Protein AF-A0A7D7ZMY5-F1 (afdb_monomer_lite)

Sequence (150 aa):
MNLKSYLHDRAPHFDESEIAPIHLADLNGRHYYSFAEDVTPPSGGKAVGEDELGDVLSNSQLIRQIKEEAGRRITNIAPVWKQQNALADLYLLGGRSDLTDDEQETLTKAQALLTEISRLRSRSDAIEASFLEGVAVDYITDIAWEDEDA

Structure (mmCIF, N/CA/C/O backbone):
data_AF-A0A7D7ZMY5-F1
#
_entry.id   AF-A0A7D7ZMY5-F1
#
loop_
_atom_site.group_PDB
_atom_site.id
_atom_site.type_symbol
_atom_site.label_atom_id
_atom_site.label_alt_id
_atom_site.label_comp_id
_atom_site.label_asym_id
_atom_site.label_entity_id
_atom_site.label_seq_id
_atom_site.pdbx_PDB_ins_code
_atom_site.Cartn_x
_atom_site.Cartn_y
_atom_site.Cartn_z
_atom_site.occupancy
_atom_site.B_iso_or_equiv
_atom_site.auth_seq_id
_atom_site.auth_comp_id
_atom_site.auth_asym_id
_atom_site.auth_atom_id
_atom_site.pdbx_PDB_model_num
ATOM 1 N N . MET A 1 1 ? 4.159 10.836 -11.433 1.00 72.06 1 MET A N 1
ATOM 2 C CA . MET A 1 1 ? 4.398 9.393 -11.642 1.00 72.06 1 MET A CA 1
ATOM 3 C C . MET A 1 1 ? 5.195 9.172 -12.914 1.00 72.06 1 MET A C 1
ATOM 5 O O . MET A 1 1 ? 4.709 9.462 -14.004 1.00 72.06 1 MET A O 1
ATOM 9 N N . ASN A 1 2 ? 6.425 8.689 -12.772 1.00 90.31 2 ASN A N 1
ATOM 10 C CA . ASN A 1 2 ? 7.328 8.421 -13.885 1.00 90.31 2 ASN A CA 1
ATOM 11 C C . ASN A 1 2 ? 7.385 6.907 -14.139 1.00 90.31 2 ASN A C 1
ATOM 13 O O . ASN A 1 2 ? 8.402 6.263 -13.918 1.00 90.31 2 ASN A O 1
ATOM 17 N N . LEU A 1 3 ? 6.250 6.321 -14.544 1.00 94.56 3 LEU A N 1
ATOM 18 C CA . LEU A 1 3 ? 6.137 4.884 -14.810 1.00 94.56 3 LEU A CA 1
ATOM 19 C C . LEU A 1 3 ? 6.258 4.593 -16.305 1.00 94.56 3 LEU A C 1
ATOM 21 O O . LEU A 1 3 ? 5.608 5.233 -17.144 1.00 94.56 3 LEU A O 1
ATOM 25 N N . LYS A 1 4 ? 7.041 3.568 -16.644 1.00 95.81 4 LYS A N 1
ATOM 26 C CA . LYS A 1 4 ? 7.172 3.072 -18.017 1.00 95.81 4 LYS A CA 1
ATOM 27 C C . LYS A 1 4 ? 7.023 1.565 -18.076 1.00 95.81 4 LYS A C 1
ATOM 29 O O . LYS A 1 4 ? 7.480 0.848 -17.192 1.00 95.81 4 LYS A O 1
ATOM 34 N N . SER A 1 5 ? 6.442 1.093 -19.174 1.00 96.19 5 SER A N 1
ATOM 35 C CA . SER A 1 5 ? 6.414 -0.322 -19.518 1.00 96.19 5 SER A CA 1
ATOM 36 C C . SER A 1 5 ? 7.204 -0.620 -20.788 1.00 96.19 5 SER A C 1
ATOM 38 O O . SER A 1 5 ? 7.032 0.031 -21.829 1.00 96.19 5 SER A O 1
ATOM 40 N N . TYR A 1 6 ? 8.032 -1.655 -20.732 1.00 96.25 6 TYR A N 1
ATOM 41 C CA . TYR A 1 6 ? 8.856 -2.123 -21.845 1.00 96.25 6 TYR A CA 1
ATOM 42 C C . TYR A 1 6 ? 8.450 -3.545 -22.209 1.00 96.25 6 TYR A C 1
ATOM 44 O O . TYR A 1 6 ? 8.134 -4.335 -21.329 1.00 96.25 6 TYR A O 1
ATOM 52 N N . LEU A 1 7 ? 8.442 -3.878 -23.500 1.00 95.94 7 LEU A N 1
ATOM 53 C CA . LEU A 1 7 ? 8.230 -5.265 -23.921 1.00 95.94 7 LEU A CA 1
ATOM 54 C C . LEU A 1 7 ? 9.370 -6.140 -23.389 1.00 95.94 7 LEU A C 1
ATOM 56 O O . LEU A 1 7 ? 10.516 -5.695 -23.405 1.00 95.94 7 LEU A O 1
ATOM 60 N N . HIS A 1 8 ? 9.071 -7.367 -22.959 1.00 93.38 8 HIS A N 1
ATOM 61 C CA . HIS A 1 8 ? 10.076 -8.271 -22.382 1.00 93.38 8 HIS A CA 1
ATOM 62 C C . HIS A 1 8 ? 11.301 -8.471 -23.288 1.00 93.38 8 HIS A C 1
ATOM 64 O O . HIS A 1 8 ? 12.430 -8.513 -22.817 1.00 93.38 8 HIS A O 1
ATOM 70 N N . ASP A 1 9 ? 11.090 -8.548 -24.603 1.00 92.50 9 ASP A N 1
ATOM 71 C CA . ASP A 1 9 ? 12.141 -8.763 -25.603 1.00 92.50 9 ASP A CA 1
ATOM 72 C C . ASP A 1 9 ? 12.973 -7.507 -25.919 1.00 92.50 9 ASP A C 1
ATOM 74 O O . ASP A 1 9 ? 13.968 -7.593 -26.636 1.00 92.50 9 ASP A O 1
ATOM 78 N N . ARG A 1 10 ? 12.558 -6.333 -25.429 1.00 89.75 10 ARG A N 1
ATOM 79 C CA . ARG A 1 10 ? 13.178 -5.028 -25.730 1.00 89.75 10 ARG A CA 1
ATOM 80 C C . ARG A 1 10 ? 13.429 -4.183 -24.488 1.00 89.75 10 ARG A C 1
ATOM 82 O O . ARG A 1 10 ? 13.657 -2.979 -24.610 1.00 89.75 10 ARG A O 1
ATOM 89 N N . ALA A 1 11 ? 13.315 -4.772 -23.305 1.00 89.50 11 ALA A N 1
ATOM 90 C CA . ALA A 1 11 ? 13.521 -4.039 -22.074 1.00 89.50 11 ALA A CA 1
ATOM 91 C C . ALA A 1 11 ? 15.003 -3.687 -21.893 1.00 89.50 11 ALA A C 1
ATOM 93 O O . ALA A 1 11 ? 15.869 -4.501 -22.221 1.00 89.50 11 ALA A O 1
ATOM 94 N N . PRO A 1 12 ? 15.309 -2.478 -21.393 1.00 89.06 12 PRO A N 1
ATOM 95 C CA . PRO A 1 12 ? 16.669 -2.121 -21.028 1.00 89.06 12 PRO A CA 1
ATOM 96 C C . PRO A 1 12 ? 17.206 -3.066 -19.948 1.00 89.06 12 PRO A C 1
ATOM 98 O O . PRO A 1 12 ? 16.471 -3.475 -19.050 1.00 89.06 12 PRO A O 1
ATOM 101 N N . HIS A 1 13 ? 18.500 -3.370 -20.013 1.00 88.19 13 HIS A N 1
ATOM 102 C CA . HIS A 1 13 ? 19.207 -4.025 -18.917 1.00 88.19 13 HIS A CA 1
ATOM 103 C C . HIS A 1 13 ? 19.710 -2.955 -17.946 1.00 88.19 13 HIS A C 1
ATOM 105 O O . HIS A 1 13 ? 20.428 -2.041 -18.354 1.00 88.19 13 HIS A O 1
ATOM 111 N N . PHE A 1 14 ? 19.310 -3.055 -16.678 1.00 87.56 14 PHE A N 1
ATOM 112 C CA . PHE A 1 14 ? 19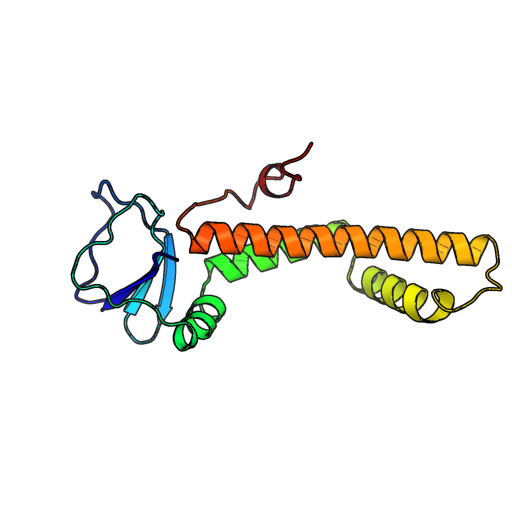.645 -2.070 -15.644 1.00 87.56 14 PHE A CA 1
ATOM 113 C C . PHE A 1 14 ? 20.819 -2.497 -14.752 1.00 87.56 14 PHE A C 1
ATOM 115 O O . PHE A 1 14 ? 21.323 -1.673 -14.000 1.00 87.56 14 PHE A O 1
ATOM 122 N N . ASP A 1 15 ? 21.302 -3.739 -14.875 1.00 78.62 15 ASP A N 1
ATOM 123 C CA . ASP A 1 15 ? 22.331 -4.325 -13.994 1.00 78.62 15 ASP A CA 1
ATOM 124 C C . ASP A 1 15 ? 23.673 -3.563 -14.000 1.00 78.62 15 ASP A C 1
ATOM 126 O O . ASP A 1 15 ? 24.429 -3.621 -13.034 1.00 78.62 15 ASP A O 1
ATOM 130 N N . GLU A 1 16 ? 23.958 -2.826 -15.077 1.00 72.62 16 GLU A N 1
ATOM 131 C CA . GLU A 1 16 ? 25.164 -1.998 -15.248 1.00 72.62 16 GLU A CA 1
ATOM 132 C C . GLU A 1 16 ? 24.825 -0.516 -15.504 1.00 72.62 16 GLU A C 1
ATOM 134 O O . GLU A 1 16 ? 25.674 0.265 -15.937 1.00 72.62 16 GLU A O 1
ATOM 139 N N . SER A 1 17 ? 23.568 -0.117 -15.290 1.00 76.50 17 SER A N 1
ATOM 140 C CA . SER A 1 17 ? 23.103 1.245 -15.545 1.00 76.50 17 SER A CA 1
ATOM 141 C C . SER A 1 17 ? 23.274 2.134 -14.314 1.00 76.50 17 SER A C 1
ATOM 143 O O . SER A 1 17 ? 23.079 1.698 -13.185 1.00 76.50 17 SER A O 1
ATOM 145 N N . GLU A 1 18 ? 23.545 3.422 -14.534 1.00 82.00 18 GLU A N 1
ATOM 146 C CA . GLU A 1 18 ? 23.400 4.450 -13.490 1.00 82.00 18 GLU A CA 1
ATOM 147 C C . GLU A 1 18 ? 21.926 4.641 -13.072 1.00 82.00 18 GLU A C 1
ATOM 149 O O . GLU A 1 18 ? 21.639 5.277 -12.061 1.00 82.00 18 GLU A O 1
ATOM 154 N N . ILE A 1 19 ? 20.985 4.085 -13.845 1.00 85.31 19 ILE A N 1
ATOM 155 C CA . ILE A 1 19 ? 19.550 4.118 -13.580 1.00 85.31 19 ILE A CA 1
ATOM 156 C C . ILE A 1 19 ? 19.131 2.829 -12.867 1.00 85.31 19 ILE A C 1
ATOM 158 O O . ILE A 1 19 ? 19.192 1.748 -13.451 1.00 85.31 19 ILE A O 1
ATOM 162 N N . ALA A 1 20 ? 18.618 2.962 -11.643 1.00 89.31 20 ALA A N 1
ATOM 163 C CA . ALA A 1 20 ? 18.067 1.861 -10.854 1.00 89.31 20 ALA A CA 1
ATOM 164 C C . ALA A 1 20 ? 16.551 2.047 -10.664 1.00 89.31 20 ALA A C 1
ATOM 166 O O . ALA A 1 20 ? 16.123 2.638 -9.671 1.00 89.31 20 ALA A O 1
ATOM 167 N N . PRO A 1 21 ? 15.716 1.605 -11.621 1.00 93.94 21 PRO A N 1
ATOM 168 C CA . PRO A 1 21 ? 14.279 1.714 -11.473 1.00 93.94 21 PRO A CA 1
ATOM 169 C C . PRO A 1 21 ? 13.738 0.635 -10.538 1.00 93.94 21 PRO A C 1
ATOM 171 O O . PRO A 1 21 ? 14.325 -0.432 -10.353 1.00 93.94 21 PRO A O 1
ATOM 174 N N . ILE A 1 22 ? 12.542 0.879 -10.025 1.00 95.19 22 ILE A N 1
ATOM 175 C CA . ILE A 1 22 ? 11.795 -0.095 -9.240 1.00 95.19 22 ILE A CA 1
ATOM 176 C C . ILE A 1 22 ? 10.963 -0.930 -10.200 1.00 95.19 22 ILE A C 1
ATOM 178 O O . ILE A 1 22 ? 10.086 -0.409 -10.888 1.00 95.19 22 ILE A O 1
ATOM 182 N N . HIS A 1 23 ? 11.222 -2.234 -10.246 1.00 95.50 23 HIS A N 1
ATOM 183 C CA . HIS A 1 23 ? 10.358 -3.174 -10.954 1.00 95.50 23 HIS A CA 1
ATOM 184 C C . HIS A 1 23 ? 9.058 -3.375 -10.171 1.00 95.50 23 HIS A C 1
ATOM 186 O O . HIS A 1 23 ? 9.078 -3.724 -8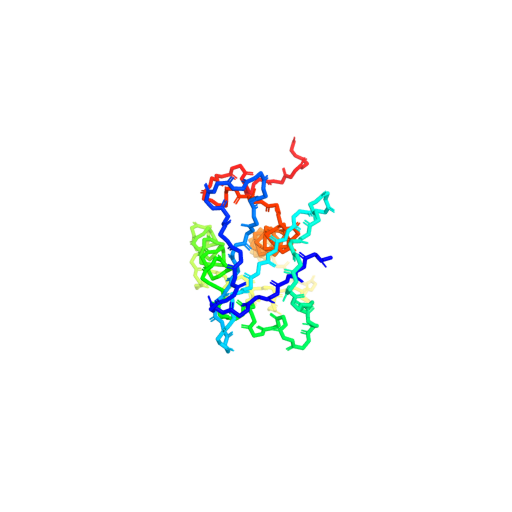.992 1.00 95.50 23 HIS A O 1
ATOM 192 N N . LEU A 1 24 ? 7.928 -3.121 -10.829 1.00 95.50 24 LEU A N 1
ATOM 193 C CA . LEU A 1 24 ? 6.605 -3.205 -10.220 1.00 95.50 24 LEU A CA 1
ATOM 194 C C . LEU A 1 24 ? 5.931 -4.539 -10.533 1.00 95.50 24 LEU A C 1
ATOM 196 O O . LEU A 1 24 ? 5.442 -5.196 -9.616 1.00 95.50 24 LEU A O 1
ATOM 200 N N . ALA A 1 25 ? 5.871 -4.930 -11.807 1.00 96.31 25 ALA A N 1
ATOM 201 C CA . ALA A 1 25 ? 5.163 -6.132 -12.240 1.00 96.31 25 ALA A CA 1
ATOM 202 C C . ALA A 1 25 ? 5.561 -6.567 -13.656 1.00 96.31 25 ALA A C 1
ATOM 204 O O . ALA A 1 25 ? 6.059 -5.767 -14.452 1.00 96.31 25 ALA A O 1
ATOM 205 N N . ASP A 1 26 ? 5.225 -7.818 -13.975 1.00 95.50 26 ASP A N 1
ATOM 206 C CA . ASP A 1 26 ? 5.245 -8.369 -15.329 1.00 95.50 26 ASP A CA 1
ATOM 207 C C . ASP A 1 26 ? 3.820 -8.709 -15.753 1.00 95.50 26 ASP A C 1
ATOM 209 O O . ASP A 1 26 ? 3.166 -9.563 -15.152 1.00 95.50 26 ASP A O 1
ATOM 213 N N . LEU A 1 27 ? 3.318 -8.038 -16.789 1.00 94.25 27 LEU A N 1
ATOM 214 C CA . LEU A 1 27 ? 1.948 -8.220 -17.261 1.00 94.25 27 LEU A CA 1
ATOM 215 C C . LEU A 1 27 ? 1.868 -7.990 -18.770 1.00 94.25 27 LEU A C 1
ATOM 217 O O . LEU A 1 27 ? 2.541 -7.121 -19.317 1.00 94.25 27 LEU A O 1
ATOM 221 N N . ASN A 1 28 ? 1.040 -8.772 -19.467 1.00 91.00 28 ASN A N 1
ATOM 222 C CA . ASN A 1 28 ? 0.782 -8.602 -20.904 1.00 91.00 28 ASN A CA 1
ATOM 223 C C . ASN A 1 28 ? 2.062 -8.563 -21.773 1.00 91.00 28 ASN A C 1
ATOM 225 O O . ASN A 1 28 ? 2.127 -7.846 -22.773 1.00 91.00 28 ASN A O 1
ATOM 229 N N . GLY A 1 29 ? 3.091 -9.330 -21.387 1.00 93.75 29 GLY A N 1
ATOM 230 C CA . GLY A 1 29 ? 4.380 -9.380 -22.088 1.00 93.75 29 GLY A CA 1
ATOM 231 C C . GLY A 1 29 ? 5.252 -8.134 -21.898 1.00 93.75 29 GLY A C 1
ATOM 232 O O . GLY A 1 29 ? 6.113 -7.861 -22.741 1.00 93.75 29 GLY A O 1
ATOM 233 N N . ARG A 1 30 ? 5.004 -7.348 -20.842 1.00 96.25 30 ARG A N 1
ATOM 234 C CA . ARG A 1 30 ? 5.738 -6.124 -20.525 1.00 96.25 30 ARG A CA 1
ATOM 235 C C . ARG A 1 30 ? 6.229 -6.114 -19.080 1.00 96.25 30 ARG A C 1
ATOM 237 O O . ARG A 1 30 ? 5.485 -6.473 -18.171 1.00 96.25 30 ARG A O 1
ATOM 244 N N . HIS A 1 31 ? 7.435 -5.588 -18.902 1.00 96.25 31 HIS A N 1
ATOM 245 C CA . HIS A 1 31 ? 7.995 -5.216 -17.611 1.00 96.25 31 HIS A CA 1
ATOM 246 C C . HIS A 1 31 ? 7.557 -3.792 -17.275 1.00 96.25 31 HIS A C 1
ATOM 248 O O . HIS A 1 31 ? 7.715 -2.888 -18.104 1.00 96.25 31 HIS A O 1
ATOM 254 N N . TYR A 1 32 ? 7.020 -3.589 -16.076 1.00 96.50 32 TYR A N 1
ATOM 255 C CA . TYR A 1 32 ? 6.584 -2.292 -15.571 1.00 96.50 32 TYR A CA 1
ATOM 256 C C . TYR A 1 32 ? 7.578 -1.778 -14.542 1.00 96.50 32 TYR A C 1
ATOM 258 O O . TYR A 1 32 ? 7.906 -2.477 -13.585 1.00 96.50 32 TYR A O 1
ATOM 266 N N . TYR A 1 33 ? 8.024 -0.543 -14.736 1.00 96.25 33 TYR A N 1
ATOM 267 C CA . TYR A 1 33 ? 9.019 0.098 -13.894 1.00 96.25 33 TYR A CA 1
ATOM 268 C C . TYR A 1 33 ? 8.555 1.472 -13.441 1.00 96.25 33 TYR A C 1
ATOM 270 O O . TYR A 1 33 ? 7.944 2.214 -14.217 1.00 96.25 33 TYR A O 1
ATOM 278 N N . SER A 1 34 ? 8.910 1.813 -12.210 1.00 96.19 34 SER A N 1
ATOM 279 C CA . SER A 1 34 ? 8.870 3.170 -11.690 1.00 96.19 34 SER A CA 1
ATOM 280 C C . SER A 1 34 ? 10.273 3.766 -11.647 1.00 96.19 34 SER A C 1
ATOM 282 O O . SER A 1 34 ? 11.237 3.078 -11.306 1.00 96.19 34 SER A O 1
ATOM 284 N N . PHE A 1 35 ? 10.386 5.040 -11.998 1.00 95.50 35 PHE A N 1
ATOM 285 C CA . PHE A 1 35 ? 11.634 5.792 -12.018 1.00 95.50 35 PHE A CA 1
ATOM 286 C C . PHE A 1 35 ? 11.519 6.979 -11.065 1.00 95.50 35 PHE A C 1
ATOM 288 O O . PHE A 1 35 ? 10.454 7.593 -10.990 1.00 95.50 35 PHE A O 1
ATOM 295 N N . ALA A 1 36 ? 12.618 7.313 -10.384 1.00 94.25 36 ALA A N 1
ATOM 296 C CA . ALA A 1 36 ? 12.699 8.526 -9.578 1.00 94.25 36 ALA A CA 1
ATOM 297 C C . ALA A 1 36 ? 12.428 9.778 -10.434 1.00 94.25 36 ALA A C 1
ATOM 299 O O . ALA A 1 36 ? 12.576 9.761 -11.663 1.00 94.25 36 ALA A O 1
ATOM 300 N N . GLU A 1 37 ? 11.992 10.865 -9.797 1.00 90.88 37 GLU A N 1
ATOM 301 C CA . GLU A 1 37 ? 11.598 12.098 -10.491 1.00 90.88 37 GLU A CA 1
ATOM 302 C C . GLU A 1 37 ? 12.745 12.710 -11.315 1.00 90.88 37 GLU A C 1
ATOM 304 O O . GLU A 1 37 ? 12.526 13.202 -12.422 1.00 90.88 37 GLU A O 1
ATOM 309 N N . ASP A 1 38 ? 13.973 12.630 -10.807 1.00 89.81 38 ASP A N 1
ATOM 310 C CA . ASP A 1 38 ? 15.191 13.146 -11.433 1.00 89.81 38 ASP A CA 1
ATOM 311 C C . ASP A 1 38 ? 15.779 12.208 -12.501 1.00 89.81 38 ASP A C 1
ATOM 313 O O . ASP A 1 38 ? 16.685 12.587 -13.251 1.00 89.81 38 ASP A O 1
ATOM 317 N N . VAL A 1 39 ? 15.235 10.998 -12.630 1.00 90.56 39 VAL A N 1
ATOM 318 C CA . VAL A 1 39 ? 15.699 9.994 -13.581 1.00 90.56 39 VAL A CA 1
ATOM 319 C C . VAL A 1 39 ? 14.902 10.076 -14.878 1.00 90.56 39 VAL A C 1
ATOM 321 O O . VAL A 1 39 ? 13.689 9.872 -14.924 1.00 90.56 39 VAL A O 1
ATOM 324 N N . THR A 1 40 ? 15.604 10.290 -15.991 1.00 90.81 40 THR A N 1
ATOM 325 C CA . THR A 1 40 ? 14.997 10.193 -17.325 1.00 90.81 40 THR A CA 1
ATOM 326 C C . THR A 1 40 ? 14.923 8.725 -17.758 1.00 90.81 40 THR A C 1
ATOM 328 O O . THR A 1 40 ? 15.974 8.105 -17.940 1.00 90.81 40 THR A O 1
ATOM 331 N N . PRO A 1 41 ? 13.725 8.146 -17.977 1.00 91.94 41 PRO A N 1
ATOM 332 C CA . PRO A 1 41 ? 13.620 6.749 -18.379 1.00 91.94 41 PRO A CA 1
ATOM 333 C C . PRO A 1 41 ? 14.229 6.503 -19.766 1.00 91.94 41 PRO A C 1
ATOM 335 O O . PRO A 1 41 ? 14.085 7.350 -20.658 1.00 91.94 41 PRO A O 1
ATOM 338 N N . PRO A 1 42 ? 14.822 5.320 -20.010 1.00 91.88 42 PRO A N 1
ATOM 339 C CA . PRO A 1 42 ? 15.287 4.936 -21.336 1.00 91.88 42 PRO A CA 1
ATOM 340 C C . PRO A 1 42 ? 14.179 4.998 -22.394 1.00 91.88 42 PRO A C 1
ATOM 342 O O . PRO A 1 42 ? 12.994 4.774 -22.117 1.00 91.88 42 PRO A O 1
ATOM 345 N N . SER A 1 43 ? 14.572 5.254 -23.641 1.00 90.38 43 SER A N 1
ATOM 346 C CA . SER A 1 43 ? 13.650 5.291 -24.777 1.00 90.38 43 SER A CA 1
ATOM 347 C C . SER A 1 43 ? 13.013 3.920 -25.062 1.00 90.38 43 SER A C 1
ATOM 349 O O . SER A 1 43 ? 13.460 2.882 -24.583 1.00 90.38 43 SER A O 1
ATOM 351 N N . GLY A 1 44 ? 11.920 3.911 -25.833 1.00 89.50 44 GLY A N 1
ATOM 352 C CA . GLY A 1 44 ? 11.199 2.682 -26.203 1.00 89.50 44 GLY A CA 1
ATOM 353 C C . GLY A 1 44 ? 10.143 2.214 -25.192 1.00 89.50 44 GLY A C 1
ATOM 354 O O . GLY A 1 44 ? 9.327 1.354 -25.523 1.00 89.50 44 GLY A O 1
ATOM 355 N N . GLY A 1 45 ? 10.103 2.814 -23.999 1.00 91.50 45 GLY A N 1
ATOM 356 C CA . GLY A 1 45 ? 9.072 2.561 -22.992 1.00 91.50 45 GLY A CA 1
ATOM 357 C C . GLY A 1 45 ? 7.750 3.267 -23.304 1.00 91.50 45 GLY A C 1
ATOM 358 O O . GLY A 1 45 ? 7.726 4.423 -23.732 1.00 91.50 45 GLY A O 1
ATOM 359 N N . LYS A 1 46 ? 6.630 2.587 -23.043 1.00 94.56 46 LYS A N 1
ATOM 360 C CA . LYS A 1 46 ? 5.277 3.163 -23.088 1.00 94.56 46 LYS A CA 1
ATOM 361 C C . LYS A 1 46 ? 4.954 3.778 -21.723 1.00 94.56 46 LYS A C 1
ATOM 363 O O . LYS A 1 46 ? 5.246 3.164 -20.703 1.00 94.56 46 LYS A O 1
ATOM 368 N N . ALA A 1 47 ? 4.355 4.969 -21.694 1.00 94.19 47 ALA A N 1
ATOM 369 C CA . ALA A 1 47 ? 3.804 5.521 -20.454 1.00 94.19 47 ALA A CA 1
ATOM 370 C C . ALA A 1 47 ? 2.641 4.650 -19.952 1.00 94.19 47 ALA A C 1
ATOM 372 O O . ALA A 1 47 ? 1.805 4.222 -20.750 1.00 94.19 47 ALA A O 1
ATOM 373 N N . VAL A 1 48 ? 2.612 4.383 -18.649 1.00 93.38 48 VAL A N 1
ATOM 374 C CA . VAL A 1 48 ? 1.530 3.624 -18.011 1.00 93.38 48 VAL A CA 1
ATOM 375 C C . VAL A 1 48 ? 0.358 4.572 -17.763 1.00 93.38 48 VAL A C 1
ATOM 377 O O . VAL A 1 48 ? 0.549 5.640 -17.186 1.00 93.38 48 VAL A O 1
ATOM 380 N N . GLY A 1 49 ? -0.829 4.215 -18.255 1.00 89.00 49 GLY A N 1
ATOM 381 C CA . GLY A 1 49 ? -2.059 4.976 -18.005 1.00 89.00 49 GLY A CA 1
ATOM 382 C C . GLY A 1 49 ? -2.723 4.577 -16.686 1.00 89.00 49 GLY A C 1
ATOM 383 O O . GLY A 1 49 ? -2.441 3.504 -16.159 1.00 89.00 49 GLY A O 1
ATOM 384 N N . GLU A 1 50 ? -3.640 5.408 -16.186 1.00 86.69 50 GLU A N 1
ATOM 385 C CA . GLU A 1 50 ? -4.411 5.119 -14.962 1.00 86.69 50 GLU A CA 1
ATOM 386 C C . GLU A 1 50 ? -5.197 3.803 -15.069 1.00 86.69 50 GLU A C 1
ATOM 388 O O . GLU A 1 50 ? -5.183 3.003 -14.136 1.00 86.69 50 GLU A O 1
ATOM 393 N N . ASP A 1 51 ? -5.780 3.526 -16.239 1.00 86.12 51 ASP A N 1
ATOM 394 C CA . ASP A 1 51 ? -6.530 2.290 -16.501 1.00 86.12 51 ASP A CA 1
ATOM 395 C C . ASP A 1 51 ? -5.659 1.024 -16.380 1.00 86.12 51 ASP A C 1
ATOM 397 O O . ASP A 1 51 ? -6.149 -0.032 -15.997 1.00 86.12 51 ASP A O 1
ATOM 401 N N . GLU A 1 52 ? -4.360 1.120 -16.696 1.00 89.94 52 GLU A N 1
ATOM 402 C CA . GLU A 1 52 ? -3.410 -0.000 -16.591 1.00 89.94 52 GLU A CA 1
ATOM 403 C C . GLU A 1 52 ? -2.796 -0.100 -15.187 1.00 89.94 52 GLU A C 1
ATOM 405 O O . GLU A 1 52 ? -2.338 -1.169 -14.785 1.00 89.94 52 GLU A O 1
ATOM 410 N N . LEU A 1 53 ? -2.773 1.002 -14.432 1.00 91.75 53 LEU A N 1
ATOM 411 C CA . LEU A 1 53 ? -2.138 1.066 -13.118 1.00 91.75 53 LEU A CA 1
ATOM 412 C C . LEU A 1 53 ? -2.795 0.100 -12.128 1.00 91.75 53 LEU A C 1
ATOM 414 O O . LEU A 1 53 ? -2.087 -0.597 -11.407 1.00 91.75 53 LEU A O 1
ATOM 418 N N . GLY A 1 54 ? -4.127 0.000 -12.131 1.00 92.38 54 GLY A N 1
ATOM 419 C CA . GLY A 1 54 ? -4.849 -0.926 -11.252 1.00 92.38 54 GLY A CA 1
ATOM 420 C C . GLY A 1 54 ? -4.421 -2.386 -11.443 1.00 92.38 54 GLY A C 1
ATOM 421 O O . GLY A 1 54 ? -4.206 -3.107 -10.463 1.00 92.38 54 GLY A O 1
ATOM 422 N N . ASP A 1 55 ? -4.212 -2.805 -12.692 1.00 93.50 55 ASP A N 1
ATOM 423 C CA . ASP A 1 55 ? -3.744 -4.154 -13.014 1.00 93.50 55 ASP A CA 1
ATOM 424 C C . ASP A 1 55 ? -2.279 -4.358 -12.608 1.00 93.50 55 ASP A C 1
ATOM 426 O O . ASP A 1 55 ? -1.924 -5.416 -12.085 1.00 93.50 55 ASP A O 1
ATOM 430 N N . VAL A 1 56 ? -1.427 -3.347 -12.806 1.00 94.06 56 VAL A N 1
ATOM 431 C CA . VAL A 1 56 ? -0.015 -3.381 -12.389 1.00 94.06 56 VAL A CA 1
ATOM 432 C C . VAL A 1 56 ? 0.096 -3.549 -10.878 1.00 94.06 56 VAL A C 1
ATOM 434 O O . VAL A 1 56 ? 0.811 -4.438 -10.421 1.00 94.06 56 VAL A O 1
ATOM 437 N N . LEU A 1 57 ? -0.640 -2.747 -10.105 1.00 93.75 57 LEU A N 1
ATOM 438 C CA . LEU A 1 57 ? -0.644 -2.820 -8.643 1.00 93.75 57 LEU A CA 1
ATOM 439 C C . LEU A 1 57 ? -1.154 -4.178 -8.158 1.00 93.75 57 LEU A C 1
ATOM 441 O O . LEU A 1 57 ? -0.522 -4.811 -7.314 1.00 93.75 57 LEU A O 1
ATOM 445 N N . SER A 1 58 ? -2.240 -4.676 -8.754 1.00 93.00 58 SER A N 1
ATOM 446 C CA . SER A 1 58 ? -2.831 -5.972 -8.396 1.00 93.00 58 SER A CA 1
ATOM 447 C C . SER A 1 58 ? -1.906 -7.161 -8.680 1.00 93.00 58 SER A C 1
ATOM 449 O O . SER A 1 58 ? -1.992 -8.184 -8.001 1.00 93.00 58 SER A O 1
ATOM 451 N N . ASN A 1 59 ? -1.016 -7.040 -9.670 1.00 95.38 59 ASN A N 1
ATOM 452 C CA . ASN A 1 59 ? -0.040 -8.074 -10.028 1.00 95.38 59 ASN A CA 1
ATOM 453 C C . ASN A 1 59 ? 1.358 -7.820 -9.441 1.00 95.38 59 ASN A C 1
ATOM 455 O O . ASN A 1 59 ? 2.263 -8.638 -9.634 1.00 95.38 59 ASN A O 1
ATOM 459 N N . SER A 1 60 ? 1.549 -6.722 -8.708 1.00 96.25 60 SER A N 1
ATOM 460 C CA . SER A 1 60 ? 2.839 -6.387 -8.124 1.00 96.25 60 SER A CA 1
ATOM 461 C C . SER A 1 60 ? 3.123 -7.225 -6.884 1.00 96.25 60 SER A C 1
ATOM 463 O O . SER A 1 60 ? 2.443 -7.140 -5.859 1.00 96.25 60 SER A O 1
ATOM 465 N N . GLN A 1 61 ? 4.189 -8.021 -6.960 1.00 95.12 61 GLN A N 1
ATOM 466 C CA . GLN A 1 61 ? 4.696 -8.782 -5.818 1.00 95.12 61 GLN A CA 1
ATOM 467 C C . GLN A 1 61 ? 5.169 -7.868 -4.692 1.00 95.12 61 GLN A C 1
ATOM 469 O O . GLN A 1 61 ? 4.916 -8.150 -3.524 1.00 95.12 61 GLN A O 1
ATOM 474 N N . LEU A 1 62 ? 5.812 -6.762 -5.058 1.00 95.00 62 LEU A N 1
ATOM 475 C CA . LEU A 1 62 ? 6.335 -5.774 -4.129 1.00 95.00 62 LEU A CA 1
ATOM 476 C C . LEU A 1 62 ? 5.213 -5.105 -3.332 1.00 95.00 62 LEU A C 1
ATOM 478 O O . LEU A 1 62 ? 5.247 -5.108 -2.104 1.00 95.00 62 LEU A O 1
ATOM 482 N N . ILE A 1 63 ? 4.179 -4.606 -4.017 1.00 95.38 63 ILE A N 1
ATOM 483 C CA . ILE A 1 63 ? 3.031 -3.983 -3.345 1.00 95.38 63 ILE A CA 1
ATOM 484 C C . ILE A 1 63 ? 2.311 -4.996 -2.456 1.00 95.38 63 ILE A C 1
ATOM 486 O O . ILE A 1 63 ? 1.978 -4.686 -1.311 1.00 95.38 63 ILE A O 1
ATOM 490 N N . ARG A 1 64 ? 2.148 -6.240 -2.921 1.00 96.44 64 ARG A N 1
ATOM 491 C CA . ARG A 1 64 ? 1.583 -7.312 -2.095 1.00 96.44 64 ARG A CA 1
ATOM 492 C C . ARG A 1 64 ? 2.377 -7.527 -0.804 1.00 96.44 64 ARG A C 1
ATOM 494 O O . ARG A 1 64 ? 1.768 -7.583 0.260 1.00 96.44 64 ARG A O 1
ATOM 501 N N . GLN A 1 65 ? 3.705 -7.595 -0.877 1.00 96.44 65 GLN A N 1
ATOM 502 C CA . GLN A 1 65 ? 4.564 -7.768 0.300 1.00 96.44 65 GLN A CA 1
ATOM 503 C C . GLN A 1 65 ? 4.445 -6.598 1.286 1.00 96.44 65 GLN A C 1
ATOM 505 O O . GLN A 1 65 ? 4.368 -6.824 2.492 1.00 96.44 65 GLN A O 1
ATOM 510 N N . ILE A 1 66 ? 4.353 -5.358 0.795 1.00 95.88 66 ILE A N 1
ATOM 511 C CA . ILE A 1 66 ? 4.142 -4.171 1.640 1.00 95.88 66 ILE A CA 1
ATOM 512 C C . ILE A 1 66 ? 2.810 -4.277 2.400 1.00 95.88 66 ILE A C 1
ATOM 514 O O . ILE A 1 66 ? 2.760 -4.031 3.608 1.00 95.88 66 ILE A O 1
ATOM 518 N N . LYS A 1 67 ? 1.727 -4.682 1.720 1.00 96.06 67 LYS A N 1
ATOM 519 C CA . LYS A 1 67 ? 0.411 -4.873 2.357 1.00 96.06 67 LYS A CA 1
ATOM 520 C C . LYS A 1 67 ? 0.409 -6.040 3.347 1.00 96.06 67 LYS A C 1
ATOM 522 O O . LYS A 1 67 ? -0.223 -5.949 4.399 1.00 96.06 67 LYS A O 1
ATOM 527 N N . GLU A 1 68 ? 1.115 -7.124 3.038 1.00 96.75 68 GLU A N 1
ATOM 528 C CA . GLU A 1 68 ? 1.282 -8.266 3.944 1.00 96.75 68 GLU A CA 1
ATOM 529 C C . GLU A 1 68 ? 2.038 -7.865 5.216 1.00 96.75 68 GLU A C 1
ATOM 531 O O . GLU A 1 68 ? 1.613 -8.219 6.317 1.00 96.75 68 GLU A O 1
ATOM 536 N N . GLU A 1 69 ? 3.096 -7.063 5.093 1.00 96.81 69 GLU A N 1
ATOM 537 C CA . GLU A 1 69 ? 3.858 -6.557 6.235 1.00 96.81 69 GLU A CA 1
ATOM 538 C C . GLU A 1 69 ? 3.025 -5.597 7.100 1.00 96.81 69 GLU A C 1
ATOM 540 O O . GLU A 1 69 ? 3.006 -5.729 8.328 1.00 96.81 69 GLU A O 1
ATOM 545 N N . ALA A 1 70 ? 2.236 -4.712 6.480 1.00 96.31 70 ALA A N 1
ATOM 546 C CA . ALA A 1 70 ? 1.251 -3.898 7.193 1.00 96.31 70 ALA A CA 1
ATOM 547 C C . ALA A 1 70 ? 0.264 -4.780 7.976 1.00 96.31 70 ALA A C 1
ATOM 549 O O . ALA A 1 70 ? 0.004 -4.553 9.160 1.00 96.31 70 ALA A O 1
ATOM 550 N N . GLY A 1 71 ? -0.261 -5.828 7.330 1.00 96.38 71 GLY A N 1
ATOM 551 C CA . GLY A 1 71 ? -1.172 -6.796 7.936 1.00 96.38 71 GLY A CA 1
ATOM 552 C C . GLY A 1 71 ? -0.546 -7.549 9.113 1.00 96.38 71 GLY A C 1
ATOM 553 O O . GLY A 1 71 ? -1.199 -7.725 10.149 1.00 96.38 71 GLY A O 1
ATOM 554 N N . ARG A 1 72 ? 0.728 -7.942 8.999 1.00 96.50 72 ARG A N 1
ATOM 555 C CA . ARG A 1 72 ? 1.507 -8.559 10.082 1.00 96.50 72 ARG A CA 1
ATOM 556 C C . ARG A 1 72 ? 1.619 -7.615 11.276 1.00 96.50 72 ARG A C 1
ATOM 558 O O . ARG A 1 72 ? 1.293 -8.011 12.395 1.00 96.50 72 ARG A O 1
ATOM 565 N N . ARG A 1 73 ? 2.022 -6.362 11.044 1.00 95.75 73 ARG A N 1
ATOM 566 C CA . ARG A 1 73 ? 2.167 -5.329 12.087 1.00 95.75 73 ARG A CA 1
ATOM 567 C C . ARG A 1 73 ? 0.842 -5.036 12.788 1.00 95.75 73 ARG A C 1
ATOM 569 O O . ARG A 1 73 ? 0.777 -5.072 14.013 1.00 95.75 73 ARG A O 1
ATOM 576 N N . ILE A 1 74 ? -0.236 -4.870 12.024 1.00 96.31 74 ILE A N 1
ATOM 577 C CA . ILE A 1 74 ? -1.596 -4.699 12.552 1.00 96.31 74 ILE A CA 1
ATOM 578 C C . ILE A 1 74 ? -2.006 -5.897 13.423 1.00 96.31 74 ILE A C 1
ATOM 580 O O . ILE A 1 74 ? -2.544 -5.716 14.513 1.00 96.31 74 ILE A O 1
ATOM 584 N N . THR A 1 75 ? -1.730 -7.124 12.974 1.00 96.19 75 THR A N 1
ATOM 585 C CA . THR A 1 75 ? -2.080 -8.348 13.716 1.00 96.19 75 THR A CA 1
ATOM 586 C C . THR A 1 75 ? -1.292 -8.481 15.022 1.00 96.19 75 THR A C 1
ATOM 588 O O . THR A 1 75 ? -1.832 -8.997 16.002 1.00 96.19 75 THR A O 1
ATOM 591 N N . ASN A 1 76 ? -0.053 -7.982 15.061 1.00 95.31 76 ASN A N 1
ATOM 592 C CA . ASN A 1 76 ? 0.759 -7.936 16.278 1.00 95.31 76 ASN A CA 1
ATOM 593 C C . ASN A 1 76 ? 0.195 -6.961 17.324 1.00 95.31 76 ASN A C 1
ATOM 595 O O . ASN A 1 76 ? 0.286 -7.246 18.516 1.00 95.31 76 ASN A O 1
ATOM 599 N N . ILE A 1 77 ? -0.415 -5.850 16.896 1.00 94.00 77 ILE A N 1
ATOM 600 C CA . ILE A 1 77 ? -1.116 -4.913 17.792 1.00 94.00 77 ILE A CA 1
ATOM 601 C C . ILE A 1 77 ? -2.429 -5.531 18.272 1.00 94.00 77 ILE A C 1
ATOM 603 O O . ILE A 1 77 ? -2.701 -5.630 19.471 1.00 94.00 77 ILE A O 1
ATOM 607 N N . ALA A 1 78 ? -3.257 -5.977 17.327 1.00 94.69 78 ALA A N 1
ATOM 608 C CA . ALA A 1 78 ? -4.531 -6.602 17.621 1.00 94.69 78 ALA A CA 1
ATOM 609 C C . ALA A 1 78 ? -4.855 -7.706 16.609 1.00 94.69 78 ALA A C 1
ATOM 611 O O . ALA A 1 78 ? -4.989 -7.424 15.416 1.00 94.69 78 ALA A O 1
ATOM 612 N N . PRO A 1 79 ? -5.094 -8.953 17.054 1.00 96.12 79 PRO A N 1
ATOM 613 C CA . PRO A 1 79 ? -5.623 -9.985 16.172 1.00 96.12 79 PRO A CA 1
ATOM 614 C 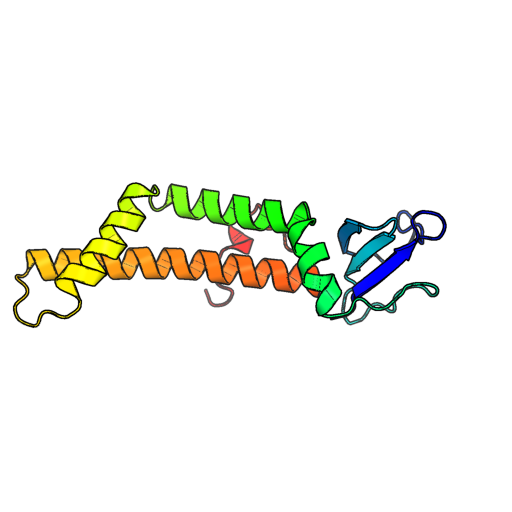C . PRO A 1 79 ? -6.995 -9.575 15.627 1.00 96.12 79 PRO A C 1
ATOM 616 O O . PRO A 1 79 ? -7.726 -8.815 16.262 1.00 96.12 79 PRO A O 1
ATOM 619 N N . VAL A 1 80 ? -7.374 -10.133 14.475 1.00 94.88 80 VAL A N 1
ATOM 620 C CA . VAL A 1 80 ? -8.584 -9.753 13.717 1.00 94.88 80 VAL A CA 1
ATOM 621 C C . VAL A 1 80 ? -9.844 -9.669 14.586 1.00 94.88 80 VAL A C 1
ATOM 623 O O . VAL A 1 80 ? -10.597 -8.705 14.475 1.00 94.88 80 VAL A O 1
ATOM 626 N N . TRP A 1 81 ? -10.054 -10.621 15.500 1.00 95.69 81 TRP A N 1
ATOM 627 C CA . TRP A 1 81 ? -11.225 -10.619 16.384 1.00 95.69 81 TRP A CA 1
ATOM 628 C C . TRP A 1 81 ? -11.276 -9.393 17.314 1.00 95.69 81 TRP A C 1
ATOM 630 O O . TRP A 1 81 ? -12.355 -8.867 17.566 1.00 95.69 81 TRP A O 1
ATOM 640 N N . LYS A 1 82 ? -10.128 -8.882 17.787 1.00 95.50 82 LYS A N 1
ATOM 641 C CA . LYS A 1 82 ? -10.080 -7.650 18.594 1.00 95.50 82 LYS A CA 1
ATOM 642 C C . LYS A 1 82 ? -10.407 -6.420 17.757 1.00 95.50 82 LYS A C 1
ATOM 644 O O . LYS A 1 82 ? -11.079 -5.523 18.248 1.00 95.50 82 LYS A O 1
ATOM 649 N N . GLN A 1 83 ? -9.963 -6.391 16.502 1.00 95.88 83 GLN A N 1
ATOM 650 C CA . GLN A 1 83 ? -10.284 -5.300 15.577 1.00 95.88 83 GLN A CA 1
ATOM 651 C C . GLN A 1 83 ? -11.789 -5.260 15.284 1.00 95.88 83 GLN A C 1
ATOM 653 O O . GLN A 1 83 ? -12.398 -4.195 15.297 1.00 95.88 83 GLN A O 1
ATOM 658 N N . GLN A 1 84 ? -12.396 -6.431 15.064 1.00 95.81 84 GLN A N 1
ATOM 659 C CA . GLN A 1 84 ? -13.839 -6.566 14.859 1.00 95.81 84 GLN A CA 1
ATOM 660 C C . GLN A 1 84 ? -14.633 -6.149 16.098 1.00 95.81 84 GLN 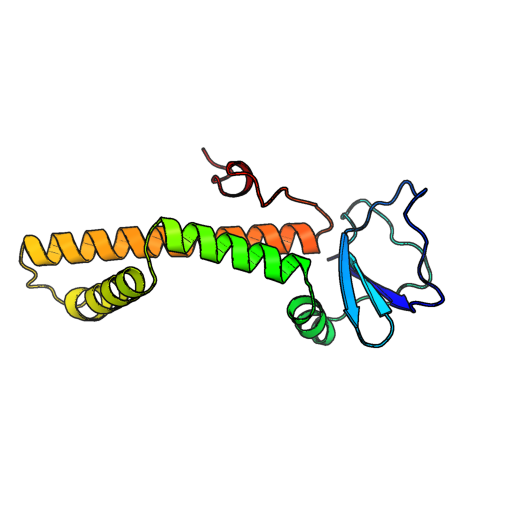A C 1
ATOM 662 O O . GLN A 1 84 ? -15.617 -5.428 15.962 1.00 95.81 84 GLN A O 1
ATOM 667 N N .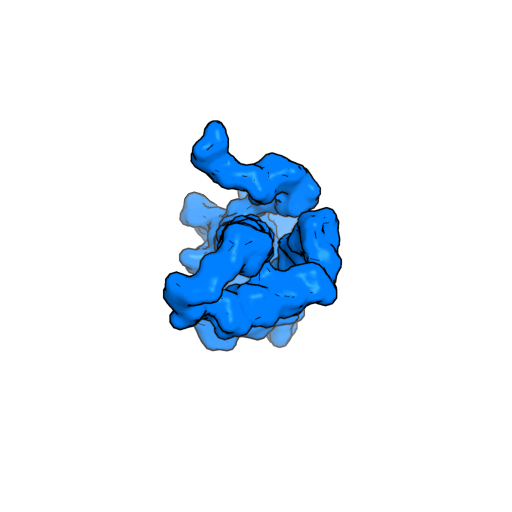 ASN A 1 85 ? -14.183 -6.538 17.294 1.00 96.12 85 ASN A N 1
ATOM 668 C CA . ASN A 1 85 ? -14.814 -6.107 18.539 1.00 96.12 85 ASN A CA 1
ATOM 669 C C . ASN A 1 85 ? -14.726 -4.589 18.717 1.00 96.12 85 ASN A C 1
ATOM 671 O O . ASN A 1 85 ? -15.747 -3.966 18.959 1.00 96.12 85 ASN A O 1
ATOM 675 N N . ALA A 1 86 ? -13.562 -3.975 18.484 1.00 95.81 86 ALA A N 1
ATOM 676 C CA . ALA A 1 86 ? -13.423 -2.521 18.560 1.00 95.81 86 ALA A CA 1
ATOM 677 C C . ALA A 1 86 ? -14.341 -1.785 17.564 1.00 95.81 86 ALA A C 1
ATOM 679 O O . ALA A 1 86 ? -14.908 -0.742 17.888 1.00 95.81 86 ALA A O 1
ATOM 680 N N . LEU A 1 87 ? -14.535 -2.333 16.358 1.00 95.88 87 LEU A N 1
ATOM 681 C CA . LEU A 1 87 ? -15.504 -1.793 15.397 1.00 95.88 87 LEU A CA 1
ATOM 682 C C . LEU A 1 87 ? -16.947 -1.935 15.897 1.00 95.88 87 LEU A C 1
ATOM 684 O O . LEU A 1 87 ? -17.745 -1.012 15.730 1.00 95.88 87 LEU A O 1
ATOM 688 N N . ALA A 1 88 ? -17.283 -3.069 16.513 1.00 96.06 88 ALA A N 1
ATOM 689 C CA . ALA A 1 88 ? -18.594 -3.283 17.113 1.00 96.06 88 ALA A CA 1
ATOM 690 C C . ALA A 1 88 ? -18.836 -2.328 18.292 1.00 96.06 88 ALA A C 1
ATOM 692 O O . ALA A 1 88 ? -19.902 -1.724 18.363 1.00 96.06 88 ALA A O 1
ATOM 693 N N . ASP A 1 89 ? -17.843 -2.124 19.158 1.00 94.75 89 ASP A N 1
ATOM 694 C CA . ASP A 1 89 ? -17.913 -1.199 20.291 1.00 94.75 89 ASP A CA 1
ATOM 695 C C . ASP A 1 89 ? -18.133 0.241 19.811 1.00 94.75 89 ASP A C 1
ATOM 697 O O . ASP A 1 89 ? -19.024 0.928 20.306 1.00 94.75 89 ASP A O 1
ATOM 701 N N . LEU A 1 90 ? -17.401 0.683 18.780 1.00 94.88 90 LEU A N 1
ATOM 702 C CA . LEU A 1 90 ? -17.639 1.977 18.131 1.00 94.88 90 LEU A CA 1
ATOM 703 C C . LEU A 1 90 ? -19.078 2.116 17.626 1.00 94.88 90 LEU A C 1
ATOM 705 O O . LEU A 1 90 ? -19.704 3.155 17.826 1.00 94.88 90 LEU A O 1
ATOM 709 N N . TYR A 1 91 ? -19.597 1.083 16.961 1.00 94.75 91 TYR A N 1
ATOM 710 C CA . TYR A 1 91 ? -20.943 1.101 16.398 1.00 94.75 91 TYR A CA 1
ATOM 711 C C . TYR A 1 91 ? -22.032 1.118 17.481 1.00 94.75 91 TYR A C 1
ATOM 713 O O . TYR A 1 91 ? -23.016 1.845 17.358 1.00 94.75 91 TYR A O 1
ATOM 721 N N . LEU A 1 92 ? -21.857 0.330 18.544 1.00 94.00 92 LEU A N 1
ATOM 722 C CA . LEU A 1 92 ? -22.837 0.171 19.619 1.00 94.00 92 LEU A CA 1
ATOM 723 C C . LEU A 1 92 ? -22.825 1.339 20.612 1.00 94.00 92 LEU A C 1
ATOM 725 O O . LEU A 1 92 ? -23.878 1.706 21.136 1.00 94.00 92 LEU A O 1
ATOM 729 N N . LEU A 1 93 ? -21.650 1.911 20.885 1.00 94.38 93 LEU A N 1
ATOM 730 C CA . LEU A 1 93 ? -21.459 2.907 21.941 1.00 94.38 93 LEU A CA 1
ATOM 731 C C . LEU A 1 93 ? -21.271 4.330 21.398 1.00 94.38 93 LEU A C 1
ATOM 733 O O . LEU A 1 93 ? -21.677 5.282 22.055 1.00 94.38 93 LEU A O 1
ATOM 737 N N . GLY A 1 94 ? -20.718 4.508 20.194 1.00 88.56 94 GLY A N 1
ATOM 738 C CA . GLY A 1 94 ? -20.287 5.821 19.690 1.00 88.56 94 GLY A CA 1
ATOM 739 C C . GLY A 1 94 ? -21.398 6.859 19.479 1.00 88.56 94 GLY A C 1
ATOM 740 O O . GLY A 1 94 ? -21.111 8.050 19.415 1.00 88.56 94 GLY A O 1
ATOM 741 N N . GLY A 1 95 ? -22.659 6.428 19.380 1.00 89.06 95 GLY A N 1
ATOM 742 C CA . GLY A 1 95 ? -23.825 7.313 19.250 1.00 89.06 95 GLY A CA 1
ATOM 743 C C . GLY A 1 95 ? -24.596 7.556 20.551 1.00 89.06 95 GLY A C 1
ATOM 744 O O . GLY A 1 95 ? -25.602 8.264 20.529 1.00 89.06 95 GLY A O 1
ATOM 745 N N . ARG A 1 96 ? -24.178 6.947 21.667 1.00 93.06 96 ARG A N 1
ATOM 746 C CA . ARG A 1 96 ? -24.883 7.025 22.952 1.00 93.06 96 ARG A CA 1
ATOM 747 C C . ARG A 1 96 ? -24.349 8.178 23.797 1.00 93.06 96 ARG A C 1
ATOM 749 O O . ARG A 1 96 ? -23.147 8.399 23.876 1.00 93.06 96 ARG A O 1
ATOM 756 N N . SER A 1 97 ? -25.256 8.900 24.451 1.00 90.31 97 SER A N 1
ATOM 757 C CA . SER A 1 97 ? -24.922 9.980 25.393 1.00 90.31 97 SER A CA 1
ATOM 758 C C . SER A 1 97 ? -24.976 9.542 26.860 1.00 90.31 97 SER A C 1
ATOM 760 O O . SER A 1 97 ? -24.681 10.337 27.745 1.00 90.31 97 SER A O 1
ATOM 762 N N . ASP A 1 98 ? -25.411 8.311 27.120 1.00 93.12 98 ASP A N 1
ATOM 763 C CA . ASP A 1 98 ? -25.683 7.728 28.436 1.00 93.12 98 ASP A CA 1
ATOM 764 C C . ASP A 1 98 ? -24.726 6.569 28.757 1.00 93.12 98 ASP A C 1
ATOM 766 O O . ASP A 1 98 ? -25.131 5.542 29.302 1.00 93.12 98 ASP A O 1
ATOM 770 N N . LEU A 1 99 ? -23.460 6.713 28.363 1.00 93.19 99 LEU A N 1
ATOM 771 C CA . LEU A 1 99 ? -22.434 5.704 28.604 1.00 93.19 99 LEU A CA 1
ATOM 772 C C . LEU A 1 99 ? -22.055 5.666 30.086 1.00 93.19 99 LEU A C 1
ATOM 774 O O . LEU A 1 99 ? -21.875 6.709 30.719 1.00 93.19 99 LEU A O 1
ATOM 778 N N . THR A 1 100 ? -21.909 4.461 30.632 1.00 96.56 100 THR A N 1
ATOM 779 C CA . THR A 1 100 ? -21.248 4.274 31.931 1.00 96.56 100 THR A CA 1
ATOM 780 C C . THR A 1 100 ? -19.746 4.546 31.812 1.00 96.56 100 THR A C 1
ATOM 782 O O . THR A 1 100 ? -19.197 4.544 30.710 1.00 96.56 100 THR A O 1
ATOM 785 N N . ASP A 1 101 ? -19.056 4.730 32.940 1.00 95.75 101 ASP A N 1
ATOM 786 C CA . ASP A 1 101 ? -17.597 4.919 32.947 1.00 95.75 101 ASP A CA 1
ATOM 787 C C . ASP A 1 101 ? -16.861 3.752 32.249 1.00 95.75 101 ASP A C 1
ATOM 789 O O . ASP A 1 101 ? -15.956 3.980 31.446 1.00 95.75 101 ASP A O 1
ATOM 793 N N . ASP A 1 102 ? -17.308 2.509 32.470 1.00 95.50 102 ASP A N 1
ATOM 794 C CA . ASP A 1 102 ? -16.745 1.304 31.838 1.00 95.50 102 ASP A CA 1
ATOM 795 C C . ASP A 1 102 ? -17.008 1.258 30.317 1.00 95.50 102 ASP A C 1
ATOM 797 O O . ASP A 1 102 ? -16.149 0.850 29.524 1.00 95.50 102 ASP A O 1
ATOM 801 N N . GLU A 1 103 ? -18.203 1.674 29.882 1.00 95.19 103 GLU A N 1
ATOM 802 C CA . GLU A 1 103 ? -18.552 1.763 28.459 1.00 95.19 103 GLU A CA 1
ATOM 803 C C . GLU A 1 103 ? -17.754 2.880 27.771 1.00 95.19 103 GLU A C 1
ATOM 805 O O . GLU A 1 103 ? -17.254 2.696 26.660 1.00 95.19 103 GLU A O 1
ATOM 810 N N . GLN A 1 104 ? -17.574 4.017 28.444 1.00 95.44 104 GLN A N 1
ATOM 811 C CA . GLN A 1 104 ? -16.757 5.127 27.966 1.00 95.44 104 GLN A CA 1
ATOM 812 C C . GLN A 1 104 ? -15.283 4.720 27.833 1.00 95.44 104 GLN A C 1
ATOM 814 O O . GLN A 1 104 ? -14.630 5.062 26.841 1.00 95.44 104 GLN A O 1
ATOM 819 N N . GLU A 1 105 ? -14.749 3.963 28.795 1.00 95.94 105 GLU A N 1
ATOM 820 C CA . GLU A 1 105 ? -13.389 3.428 28.725 1.00 95.94 105 GLU A CA 1
ATOM 821 C C . GLU A 1 105 ? -13.240 2.447 27.552 1.00 95.94 105 GLU A C 1
ATOM 823 O O . GLU A 1 105 ? -12.267 2.521 26.794 1.00 95.94 105 GLU A O 1
ATOM 828 N N . THR A 1 106 ? -14.222 1.563 27.355 1.00 94.38 106 THR A N 1
ATOM 829 C CA . THR A 1 106 ? -14.252 0.603 26.240 1.00 94.38 106 THR A CA 1
ATOM 830 C C . THR A 1 106 ? -14.274 1.322 24.894 1.00 94.38 106 THR A C 1
ATOM 832 O O . THR A 1 106 ? -13.447 1.031 24.027 1.00 94.38 106 THR A O 1
ATOM 835 N N . LEU A 1 107 ? -15.147 2.321 24.740 1.00 95.25 107 LEU A N 1
ATOM 836 C CA . LEU A 1 107 ? -15.228 3.148 23.537 1.00 95.25 107 LEU A CA 1
ATOM 837 C C . LEU A 1 107 ? -13.898 3.866 23.256 1.00 95.25 107 LEU A C 1
ATOM 839 O O . LEU A 1 107 ? -13.428 3.875 22.118 1.00 95.25 107 LEU A O 1
ATOM 843 N N . THR A 1 108 ? -13.258 4.408 24.294 1.00 95.81 108 THR A N 1
ATOM 844 C CA . THR A 1 108 ? -11.966 5.102 24.178 1.00 95.81 108 THR A CA 1
ATOM 845 C C . THR A 1 108 ? -10.856 4.151 23.718 1.00 95.81 108 THR A C 1
ATOM 847 O O . THR A 1 108 ? -10.087 4.479 22.813 1.00 95.81 108 THR A O 1
ATOM 850 N N . LYS A 1 109 ? -10.788 2.938 24.282 1.00 95.62 109 LYS A N 1
ATOM 851 C CA . LYS A 1 109 ? -9.818 1.908 23.868 1.00 95.62 109 LYS A CA 1
ATOM 852 C C . LYS A 1 109 ? -10.059 1.438 22.434 1.00 95.62 109 LYS A C 1
ATOM 854 O O . LYS A 1 109 ? -9.099 1.274 21.682 1.00 95.62 109 LYS A O 1
ATOM 859 N N . ALA A 1 110 ? -11.319 1.252 22.044 1.00 95.75 110 ALA A N 1
ATOM 860 C CA . ALA A 1 110 ? -11.689 0.875 20.685 1.00 95.75 110 ALA A CA 1
ATOM 861 C C . ALA A 1 110 ? -11.281 1.951 19.662 1.00 95.75 110 ALA A C 1
ATOM 863 O O . ALA A 1 110 ? -10.681 1.632 18.634 1.00 95.75 110 ALA A O 1
ATOM 864 N N . GLN A 1 111 ? -11.535 3.227 19.972 1.00 96.25 111 GLN A N 1
ATOM 865 C CA . GLN A 1 111 ? -11.115 4.371 19.155 1.00 96.25 111 GLN A CA 1
ATOM 866 C C . GLN A 1 111 ? -9.597 4.450 19.007 1.00 96.25 111 GLN A C 1
ATOM 868 O O . GLN A 1 111 ? -9.101 4.591 17.888 1.00 96.25 111 GLN A O 1
ATOM 873 N N . ALA A 1 112 ? -8.861 4.333 20.114 1.00 95.88 112 ALA A N 1
ATOM 874 C CA . ALA A 1 112 ? -7.403 4.360 20.099 1.00 95.88 112 ALA A CA 1
ATOM 875 C C . ALA A 1 112 ? -6.836 3.229 19.228 1.00 95.88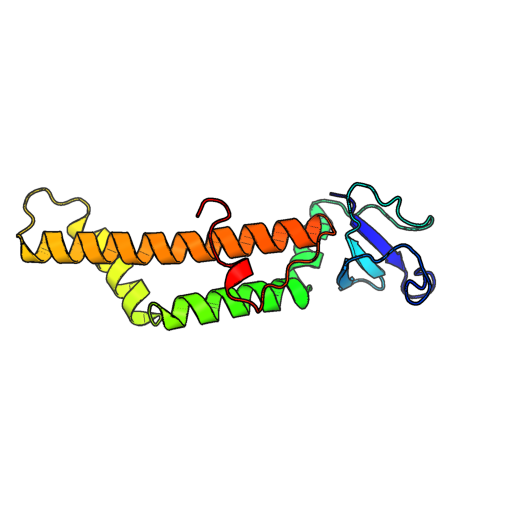 112 ALA A C 1
ATOM 877 O O . ALA A 1 112 ? -6.025 3.485 18.339 1.00 95.88 112 ALA A O 1
ATOM 878 N N . LEU A 1 113 ? -7.340 2.001 19.405 1.00 96.50 113 LEU A N 1
ATOM 879 C CA . LEU A 1 113 ? -6.901 0.847 18.622 1.00 96.50 113 LEU A CA 1
ATOM 880 C C . LEU A 1 113 ? -7.144 1.042 17.119 1.00 96.50 113 LEU A C 1
ATOM 882 O O . LEU A 1 113 ? -6.262 0.794 16.300 1.00 96.50 113 LEU A O 1
ATOM 886 N N . LEU A 1 114 ? -8.345 1.475 16.735 1.00 95.56 114 LEU A N 1
ATOM 887 C CA . LEU A 1 114 ? -8.684 1.650 15.322 1.00 95.56 114 LEU A CA 1
ATOM 888 C C . LEU A 1 114 ? -7.950 2.833 14.688 1.00 95.56 114 LEU A C 1
ATOM 890 O O . LEU A 1 114 ? -7.629 2.774 13.502 1.00 95.56 114 LEU A O 1
ATOM 894 N N . THR A 1 115 ? -7.626 3.860 15.474 1.00 95.75 115 THR A N 1
ATOM 895 C CA . THR A 1 115 ? -6.763 4.967 15.042 1.00 95.75 115 THR A CA 1
ATOM 896 C C . THR A 1 115 ? -5.358 4.466 14.724 1.00 95.75 115 THR A C 1
ATOM 898 O O . THR A 1 115 ? -4.829 4.766 13.657 1.00 95.75 115 THR A O 1
ATOM 901 N N . GLU A 1 116 ? -4.778 3.639 15.594 1.00 94.94 116 GLU A N 1
ATOM 902 C CA . GLU A 1 116 ? -3.454 3.049 15.377 1.00 94.94 116 GLU A CA 1
ATOM 903 C C . GLU A 1 116 ? -3.426 2.123 14.148 1.00 94.94 116 GLU A C 1
ATOM 905 O O . GLU A 1 116 ? -2.517 2.199 13.319 1.00 94.94 116 GLU A O 1
ATOM 910 N N . ILE A 1 117 ? -4.462 1.297 13.965 1.00 95.31 117 ILE A N 1
ATOM 911 C CA . ILE A 1 117 ? -4.606 0.447 12.773 1.00 95.31 117 ILE A CA 1
ATOM 912 C C . ILE A 1 117 ? -4.738 1.296 11.506 1.00 95.31 117 ILE A C 1
ATOM 914 O O . ILE A 1 117 ? -4.125 0.976 10.488 1.00 95.31 117 ILE A O 1
ATOM 918 N N . SER A 1 118 ? -5.533 2.367 11.557 1.00 94.69 118 SER A N 1
ATOM 919 C CA . SER A 1 118 ? -5.685 3.303 10.442 1.00 94.69 118 SER A CA 1
ATOM 920 C C . SER A 1 118 ? -4.345 3.943 10.081 1.00 94.69 118 SER A C 1
ATOM 922 O O . SER A 1 118 ? -3.977 3.948 8.911 1.00 94.69 118 SER A O 1
ATOM 924 N N . ARG A 1 119 ? -3.559 4.372 11.081 1.00 95.31 119 ARG A N 1
ATOM 925 C CA . ARG A 1 119 ? -2.208 4.919 10.886 1.00 95.31 119 ARG A CA 1
ATOM 926 C C . ARG A 1 119 ? -1.309 3.951 10.118 1.00 95.31 119 ARG A C 1
ATOM 928 O O . ARG A 1 119 ? -0.690 4.348 9.137 1.00 95.31 119 ARG A O 1
ATOM 935 N N . LEU A 1 120 ? -1.279 2.674 10.507 1.00 95.31 120 LEU A N 1
ATOM 936 C CA . LEU A 1 120 ? -0.474 1.665 9.809 1.00 95.31 120 LEU A CA 1
ATOM 937 C C . LEU A 1 120 ? -0.939 1.411 8.372 1.00 95.31 120 LEU A C 1
ATOM 939 O O . LEU A 1 120 ? -0.105 1.209 7.491 1.00 95.31 120 LEU A O 1
ATOM 943 N N . ARG A 1 121 ? -2.252 1.432 8.117 1.00 95.38 121 ARG A N 1
ATOM 944 C CA . ARG A 1 121 ? -2.787 1.319 6.750 1.00 95.38 121 ARG A CA 1
ATOM 945 C C . ARG A 1 121 ? -2.370 2.517 5.902 1.00 95.38 121 ARG A C 1
ATOM 947 O O . ARG A 1 121 ? -1.805 2.316 4.835 1.00 95.38 121 ARG A O 1
ATOM 954 N N . SER A 1 122 ? -2.526 3.731 6.424 1.00 95.69 122 SER A N 1
ATOM 955 C CA . SER A 1 122 ? -2.085 4.952 5.745 1.00 95.69 122 SER A CA 1
ATOM 956 C C . SER A 1 122 ? -0.579 4.956 5.486 1.00 95.69 122 SER A C 1
ATOM 958 O O . SER A 1 122 ? -0.145 5.343 4.406 1.00 95.69 122 SER A O 1
ATOM 960 N N . ARG A 1 123 ? 0.238 4.482 6.437 1.00 95.44 123 ARG A N 1
ATOM 961 C CA . ARG A 1 123 ? 1.688 4.372 6.227 1.00 95.44 123 ARG A CA 1
ATOM 962 C C . ARG A 1 123 ? 2.027 3.343 5.152 1.00 95.44 123 ARG A C 1
ATOM 964 O O . ARG A 1 123 ? 2.904 3.592 4.336 1.00 95.44 123 ARG A O 1
ATOM 971 N N . SER A 1 124 ? 1.302 2.228 5.098 1.00 96.38 124 SER A N 1
ATOM 972 C CA . SER A 1 124 ? 1.438 1.259 4.009 1.00 96.38 124 SER A CA 1
ATOM 973 C C . SER A 1 124 ? 1.104 1.862 2.642 1.00 96.38 124 SER A C 1
ATOM 975 O O . SER A 1 124 ? 1.798 1.562 1.672 1.00 96.38 124 SER A O 1
ATOM 977 N N . ASP A 1 125 ? 0.072 2.703 2.559 1.00 96.06 125 ASP A N 1
ATOM 978 C CA . ASP A 1 125 ? -0.292 3.419 1.331 1.00 96.06 125 ASP A CA 1
ATOM 979 C C . ASP A 1 125 ? 0.781 4.454 0.944 1.00 96.06 125 ASP A C 1
ATOM 981 O O . ASP A 1 125 ? 1.120 4.580 -0.231 1.00 96.06 125 ASP A O 1
ATOM 985 N N . ALA A 1 126 ? 1.381 5.140 1.923 1.00 95.38 126 ALA A N 1
ATOM 986 C CA . ALA A 1 126 ? 2.484 6.074 1.691 1.00 95.38 126 ALA A CA 1
ATOM 987 C C . ALA A 1 126 ? 3.754 5.369 1.184 1.00 95.38 126 ALA A C 1
ATOM 989 O O . ALA A 1 126 ? 4.367 5.828 0.225 1.00 95.38 126 ALA A O 1
ATOM 990 N N . ILE A 1 127 ? 4.120 4.227 1.778 1.00 95.12 127 ILE A N 1
ATOM 991 C CA . ILE A 1 127 ? 5.249 3.408 1.313 1.00 95.12 127 ILE A CA 1
ATOM 992 C C . ILE A 1 127 ? 5.007 2.960 -0.133 1.00 95.12 127 ILE A C 1
ATOM 994 O O . ILE A 1 127 ? 5.886 3.116 -0.976 1.00 95.12 127 ILE A O 1
ATOM 998 N N . GLU A 1 128 ? 3.815 2.440 -0.443 1.00 95.12 128 GLU A N 1
ATOM 999 C CA . GLU A 1 128 ? 3.433 2.092 -1.817 1.00 95.12 128 GLU A CA 1
ATOM 1000 C C . GLU A 1 128 ? 3.599 3.281 -2.772 1.00 95.12 128 GLU A C 1
ATOM 1002 O O . GLU A 1 128 ? 4.205 3.123 -3.833 1.00 95.12 128 GLU A O 1
ATOM 1007 N N . ALA A 1 129 ? 3.135 4.471 -2.383 1.00 94.38 129 ALA A N 1
ATOM 1008 C CA . ALA A 1 129 ? 3.303 5.680 -3.180 1.00 94.38 129 ALA A CA 1
ATOM 1009 C C . ALA A 1 129 ? 4.785 5.999 -3.450 1.00 94.38 129 ALA A C 1
ATOM 1011 O O . ALA A 1 129 ? 5.130 6.274 -4.598 1.00 94.38 129 ALA A O 1
ATOM 1012 N N . SER A 1 130 ? 5.679 5.860 -2.463 1.00 94.25 130 SER A N 1
ATOM 1013 C CA . SER A 1 130 ? 7.125 6.052 -2.665 1.00 94.25 130 SER A CA 1
ATOM 1014 C C . SER A 1 130 ? 7.694 5.101 -3.724 1.00 94.25 130 SER A C 1
ATOM 1016 O O . SER A 1 130 ? 8.408 5.533 -4.631 1.00 94.25 130 SER A O 1
ATOM 1018 N N . PHE A 1 131 ? 7.316 3.818 -3.695 1.00 94.81 131 PHE A N 1
ATOM 1019 C CA . PHE A 1 131 ? 7.734 2.858 -4.725 1.00 94.81 131 PHE A CA 1
ATOM 1020 C C . PHE A 1 131 ? 7.200 3.236 -6.116 1.00 94.81 131 PHE A C 1
ATOM 1022 O O . PHE A 1 131 ? 7.896 3.099 -7.126 1.00 94.81 131 PHE A O 1
ATOM 1029 N N . LEU A 1 132 ? 5.986 3.778 -6.182 1.00 94.12 132 LEU A N 1
ATOM 1030 C CA . LEU A 1 132 ? 5.396 4.304 -7.412 1.00 94.12 132 LEU A CA 1
ATOM 1031 C C . LEU A 1 132 ? 5.996 5.639 -7.874 1.00 94.12 132 LEU A C 1
ATOM 1033 O O . LEU A 1 132 ? 5.827 6.031 -9.028 1.00 94.12 132 LEU A O 1
ATOM 1037 N N . GLU A 1 133 ? 6.751 6.307 -7.019 1.00 94.06 133 GLU A N 1
ATOM 1038 C CA . GLU A 1 133 ? 7.576 7.467 -7.354 1.00 94.06 133 GLU A CA 1
ATOM 1039 C C . GLU A 1 133 ? 9.023 7.079 -7.662 1.00 94.06 133 GLU A C 1
ATOM 1041 O O . GLU A 1 133 ? 9.832 7.943 -7.978 1.00 94.06 133 GLU A O 1
ATOM 1046 N N . GLY A 1 134 ? 9.353 5.783 -7.613 1.00 93.12 134 GLY A N 1
ATOM 1047 C CA . GLY A 1 134 ? 10.691 5.283 -7.917 1.00 93.12 134 GLY A CA 1
ATOM 1048 C C . GLY A 1 134 ? 11.658 5.420 -6.743 1.00 93.12 134 GLY A C 1
ATOM 1049 O O . GLY A 1 134 ? 12.863 5.272 -6.929 1.00 93.12 134 GLY A O 1
ATOM 1050 N N . VAL A 1 135 ? 11.136 5.672 -5.541 1.00 92.81 135 VAL A N 1
ATOM 1051 C CA . VAL A 1 135 ? 11.894 5.794 -4.296 1.00 92.81 135 VAL A CA 1
ATOM 1052 C C . VAL A 1 135 ? 11.715 4.519 -3.478 1.00 92.81 135 VAL A C 1
ATOM 1054 O O . VAL A 1 135 ? 10.627 4.208 -2.995 1.00 92.81 135 VAL A O 1
ATOM 1057 N N . ALA A 1 136 ? 12.795 3.753 -3.332 1.00 91.69 136 ALA A N 1
ATOM 1058 C CA . ALA A 1 136 ? 12.768 2.519 -2.561 1.00 91.69 136 ALA A CA 1
ATOM 1059 C C . ALA A 1 136 ? 12.794 2.826 -1.059 1.00 91.69 136 ALA A C 1
ATOM 1061 O O . ALA A 1 136 ? 13.671 3.542 -0.577 1.00 91.69 136 ALA A O 1
ATOM 1062 N N . VAL A 1 137 ? 11.857 2.236 -0.319 1.00 92.62 137 VAL A N 1
ATOM 1063 C CA . VAL A 1 137 ? 11.780 2.327 1.144 1.00 92.62 137 VAL A CA 1
ATOM 1064 C C . VAL A 1 137 ? 12.000 0.938 1.734 1.00 92.62 137 VAL A C 1
ATOM 1066 O O . VAL A 1 137 ? 11.362 -0.024 1.306 1.00 92.62 137 VAL A O 1
ATOM 1069 N N . ASP A 1 138 ? 12.873 0.811 2.735 1.00 93.38 138 ASP A N 1
ATOM 1070 C CA . ASP A 1 138 ? 13.088 -0.460 3.440 1.00 93.38 138 ASP A CA 1
ATOM 1071 C C . ASP A 1 138 ? 11.935 -0.758 4.412 1.00 93.38 138 ASP A C 1
ATOM 1073 O O . ASP A 1 138 ? 12.045 -0.616 5.633 1.00 93.38 138 ASP A O 1
ATOM 1077 N N . TYR A 1 139 ? 10.808 -1.180 3.840 1.00 92.12 139 TYR A N 1
ATOM 1078 C CA . TYR A 1 139 ? 9.556 -1.459 4.538 1.00 92.12 139 TYR A CA 1
ATOM 1079 C C . TYR A 1 139 ? 9.630 -2.652 5.505 1.00 92.12 139 TYR A C 1
ATOM 1081 O O . TYR A 1 139 ? 8.653 -2.932 6.196 1.00 92.12 139 TYR A O 1
ATOM 1089 N N . ILE A 1 140 ? 10.752 -3.370 5.584 1.00 92.38 140 ILE A N 1
ATOM 1090 C CA . ILE A 1 140 ? 10.937 -4.443 6.568 1.00 92.38 140 ILE A CA 1
ATOM 1091 C C . ILE A 1 140 ? 11.334 -3.863 7.932 1.00 92.38 140 ILE A C 1
ATOM 1093 O O . ILE A 1 140 ? 10.947 -4.401 8.973 1.00 92.38 140 ILE A O 1
ATOM 1097 N N . THR A 1 141 ? 12.071 -2.751 7.940 1.00 91.00 141 THR A N 1
ATOM 1098 C CA . THR A 1 141 ? 12.568 -2.109 9.165 1.00 91.00 141 THR A CA 1
ATOM 1099 C C . THR A 1 141 ? 11.479 -1.346 9.903 1.00 91.00 141 THR A C 1
ATOM 1101 O O . THR A 1 141 ? 10.560 -0.821 9.286 1.00 91.00 141 THR A O 1
ATOM 1104 N N . ASP A 1 142 ? 11.591 -1.238 11.229 1.00 88.62 142 ASP A N 1
ATOM 1105 C CA . ASP A 1 142 ? 10.633 -0.468 12.034 1.00 88.62 142 ASP A CA 1
ATOM 1106 C C . ASP A 1 142 ? 10.658 1.029 11.721 1.00 88.62 142 ASP A C 1
ATOM 1108 O O . ASP A 1 142 ? 9.598 1.646 11.697 1.00 88.62 142 ASP A O 1
ATOM 1112 N N . ILE A 1 143 ? 11.825 1.566 11.353 1.00 89.00 143 ILE A N 1
ATOM 1113 C CA . ILE A 1 143 ? 12.013 2.969 10.955 1.00 89.00 143 ILE A CA 1
ATOM 1114 C C . ILE A 1 143 ? 11.068 3.349 9.808 1.00 89.00 143 ILE A C 1
ATOM 1116 O O . ILE A 1 143 ? 10.498 4.434 9.800 1.00 89.00 143 ILE A O 1
ATOM 1120 N N . ALA A 1 144 ? 10.831 2.444 8.853 1.00 87.31 144 ALA A N 1
ATOM 1121 C CA . ALA A 1 144 ? 9.911 2.714 7.753 1.00 87.31 144 ALA A CA 1
ATOM 1122 C C . ALA A 1 144 ? 8.446 2.871 8.199 1.00 87.31 144 ALA A C 1
ATOM 1124 O O . ALA A 1 144 ? 7.647 3.409 7.437 1.00 87.31 144 ALA A O 1
ATOM 1125 N N . TRP A 1 145 ? 8.082 2.439 9.408 1.00 90.56 145 TRP A N 1
ATOM 1126 C CA . TRP A 1 145 ? 6.720 2.494 9.960 1.00 90.56 145 TRP A CA 1
ATOM 1127 C C . TRP A 1 145 ? 6.569 3.477 11.123 1.00 90.56 145 TRP A C 1
ATOM 1129 O O . TRP A 1 145 ? 5.484 3.583 11.702 1.00 90.56 145 TRP A O 1
ATOM 1139 N N . GLU A 1 146 ? 7.647 4.169 11.473 1.00 85.06 146 GLU A N 1
ATOM 1140 C CA . GLU A 1 146 ? 7.616 5.319 12.364 1.00 85.06 146 GLU A CA 1
ATOM 1141 C C . GLU A 1 146 ? 7.083 6.537 11.593 1.00 85.06 146 GLU A C 1
ATOM 1143 O O . GLU A 1 146 ? 7.192 6.614 10.365 1.00 85.06 146 GLU A O 1
ATOM 1148 N N . ASP A 1 147 ? 6.426 7.456 12.303 1.00 64.62 147 ASP A N 1
ATOM 1149 C CA . ASP A 1 147 ? 5.977 8.703 11.684 1.00 64.62 147 ASP A CA 1
ATOM 1150 C C . ASP A 1 147 ? 7.214 9.563 11.390 1.00 64.62 147 ASP A C 1
ATOM 1152 O O . ASP A 1 147 ? 8.123 9.642 12.214 1.00 64.62 147 ASP A O 1
ATOM 1156 N N . GLU A 1 148 ? 7.244 10.239 10.240 1.00 56.53 148 GLU A N 1
ATOM 1157 C CA . GLU A 1 148 ? 8.328 11.178 9.891 1.00 56.53 148 GLU A CA 1
ATOM 1158 C C . GLU A 1 148 ? 8.385 12.411 10.821 1.00 56.53 148 GLU A C 1
ATOM 1160 O O . GLU A 1 148 ? 9.344 13.175 10.760 1.00 56.53 148 GLU A O 1
ATOM 1165 N N . ASP A 1 149 ? 7.406 12.559 11.723 1.00 42.78 149 ASP A N 1
ATOM 1166 C CA . ASP A 1 149 ? 7.238 13.677 12.661 1.00 42.78 149 ASP A CA 1
ATOM 1167 C C . ASP A 1 149 ? 7.513 13.313 14.146 1.00 42.78 149 ASP A C 1
ATOM 1169 O O . ASP A 1 149 ? 6.910 13.903 15.048 1.00 42.78 149 ASP A O 1
ATOM 1173 N N . ALA A 1 150 ? 8.393 12.343 14.431 1.00 36.31 150 ALA A N 1
ATOM 1174 C CA . ALA A 1 150 ? 8.858 12.053 15.801 1.00 36.31 150 ALA A CA 1
ATOM 1175 C C . ALA A 1 150 ? 10.040 12.936 16.249 1.00 36.31 150 ALA A C 1
ATOM 1177 O O . ALA A 1 150 ? 11.031 13.057 15.492 1.00 36.31 150 ALA A O 1
#

Foldseek 3Di:
DAKWKAALVGDDDCPPPPFDWQFQAQDPRITMTAGAPPDDDDPRTDDQDPVCVVVSCVGGPVLVVLVVLLVVVLCVLPNPVLLVVLVVLCVVQVPDPPDDPVSVVSVVVSVVSVVVSVLSVVLSVVQVVCSNNRHHDPSVDVVSSDDPPD

Radius of gyration: 20.68 Å; chains: 1; bounding box: 51×24×59 Å

Secondary structure (DSSP, 8-state):
--EEEEEGGGPPP-TT-S--PEEEEEETTEEEEE--TTPPPPTTPEEPPHHHHHHHHHH-HHHHHHHHHHHHHHHHHS-HHHHHHHHHHHHHHTT-S---HHHHHHHHHHHHHHHHHHHHHHHHHHHHHHHHTT----TTSGGGGS-TT-

pLDDT: mean 92.03, std 8.3, range [36.31, 96.81]